Protein AF-A0A1B6J2F6-F1 (afdb_monomer)

pLDDT: mean 83.42, std 14.87, range [37.97, 95.5]

Foldseek 3Di:
DDPLLVLLLVLLVVCVPPPVPAADVPDPAHDDDPVSVVSLVVSVVVCVVPVDCVNCVPVSSVVSNVSPVVNVVVVVVVCVVVDPDDPDDDDCPPPPDDD

Structure (mmCIF, N/CA/C/O backbone):
data_AF-A0A1B6J2F6-F1
#
_entry.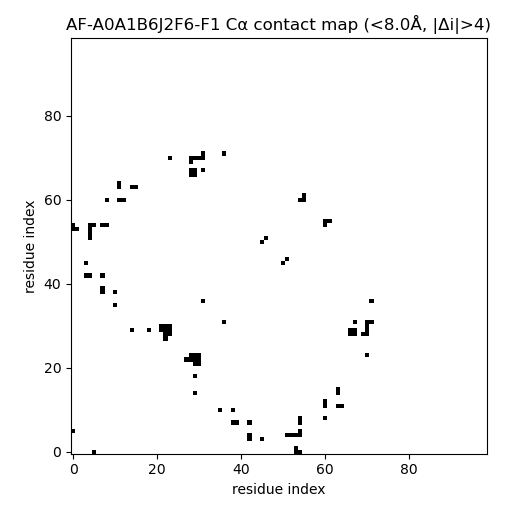id   AF-A0A1B6J2F6-F1
#
loop_
_atom_site.group_PDB
_atom_site.id
_atom_site.type_symbol
_atom_site.label_atom_id
_atom_site.label_alt_id
_atom_site.label_comp_id
_atom_site.label_asym_id
_atom_site.label_entity_id
_atom_site.label_seq_id
_atom_site.pdbx_PDB_ins_code
_atom_site.Cartn_x
_atom_site.Cartn_y
_atom_site.Cartn_z
_atom_site.occupancy
_atom_site.B_iso_or_equiv
_atom_site.auth_seq_id
_atom_site.auth_comp_id
_atom_site.auth_asym_id
_atom_site.auth_atom_id
_atom_site.pdbx_PDB_model_num
ATOM 1 N N . MET A 1 1 ? 10.080 -4.841 -17.131 1.00 82.19 1 MET A N 1
ATOM 2 C CA . MET A 1 1 ? 9.585 -4.856 -15.736 1.00 82.19 1 MET A CA 1
ATOM 3 C C . MET A 1 1 ? 8.829 -6.169 -15.574 1.00 82.19 1 MET A C 1
ATOM 5 O O . MET A 1 1 ? 8.206 -6.546 -16.554 1.00 82.19 1 MET A O 1
ATOM 9 N N . CYS A 1 2 ? 8.964 -6.917 -14.470 1.00 92.38 2 CYS A N 1
ATOM 10 C CA . CYS A 1 2 ? 8.158 -8.140 -14.299 1.00 92.38 2 CYS A CA 1
ATOM 11 C C . CYS A 1 2 ? 6.701 -7.776 -13.990 1.00 92.38 2 CYS A C 1
ATOM 13 O O . CYS A 1 2 ? 6.465 -6.659 -13.530 1.00 92.38 2 CYS A O 1
ATOM 15 N N . ASP A 1 3 ? 5.772 -8.708 -14.193 1.00 93.38 3 ASP A N 1
ATOM 16 C CA . ASP A 1 3 ? 4.328 -8.456 -14.061 1.00 93.38 3 ASP A CA 1
ATOM 17 C C . ASP A 1 3 ? 3.975 -7.880 -12.683 1.00 93.38 3 ASP A C 1
ATOM 19 O O . ASP A 1 3 ? 3.410 -6.801 -12.589 1.00 93.38 3 ASP A O 1
ATOM 23 N N . ILE A 1 4 ? 4.487 -8.481 -11.605 1.00 92.88 4 ILE A N 1
ATOM 24 C CA . ILE A 1 4 ? 4.247 -8.005 -10.231 1.00 92.88 4 ILE A CA 1
ATOM 25 C C . ILE A 1 4 ? 4.788 -6.584 -9.991 1.00 92.88 4 ILE A C 1
ATOM 27 O O . ILE A 1 4 ? 4.154 -5.780 -9.314 1.00 92.88 4 ILE A O 1
ATOM 31 N N . CYS A 1 5 ? 5.962 -6.242 -10.539 1.00 94.56 5 CYS A N 1
ATOM 32 C CA . CYS A 1 5 ? 6.473 -4.868 -10.474 1.00 94.56 5 CYS A CA 1
ATOM 33 C C . CYS A 1 5 ? 5.637 -3.909 -11.331 1.00 94.56 5 CYS A C 1
ATOM 35 O O . CYS A 1 5 ? 5.559 -2.734 -10.987 1.00 94.56 5 CYS A O 1
ATOM 37 N N . ALA A 1 6 ? 5.115 -4.368 -12.471 1.00 94.81 6 ALA A N 1
ATOM 38 C CA . ALA A 1 6 ? 4.330 -3.552 -13.390 1.00 94.81 6 ALA A CA 1
ATOM 39 C C . ALA A 1 6 ? 2.978 -3.208 -12.765 1.00 94.81 6 ALA A C 1
ATOM 41 O O . ALA A 1 6 ? 2.669 -2.024 -12.637 1.00 94.81 6 ALA A O 1
ATOM 42 N N . ASP A 1 7 ? 2.275 -4.215 -12.250 1.00 94.50 7 ASP A N 1
ATOM 43 C CA . ASP A 1 7 ? 1.008 -4.067 -11.532 1.00 94.50 7 ASP A CA 1
ATOM 44 C C . ASP A 1 7 ? 1.179 -3.158 -10.305 1.00 94.50 7 ASP A C 1
ATOM 46 O O . ASP A 1 7 ? 0.409 -2.219 -10.081 1.00 94.50 7 ASP A O 1
ATOM 50 N N . PHE A 1 8 ? 2.253 -3.367 -9.535 1.00 95.38 8 PHE A N 1
ATOM 51 C CA . PHE A 1 8 ? 2.550 -2.511 -8.392 1.00 95.38 8 PHE A CA 1
ATOM 52 C C . PHE A 1 8 ? 2.915 -1.081 -8.811 1.00 95.38 8 PHE A C 1
ATOM 54 O O . PHE A 1 8 ? 2.489 -0.122 -8.173 1.00 95.38 8 PHE A O 1
ATOM 61 N N . SER A 1 9 ? 3.675 -0.900 -9.894 1.00 94.31 9 SER A N 1
ATOM 62 C CA . SER A 1 9 ? 4.002 0.436 -10.404 1.00 94.31 9 SER A CA 1
ATOM 63 C C . SER A 1 9 ? 2.760 1.182 -10.893 1.00 94.31 9 SER A C 1
ATOM 65 O O . SER A 1 9 ? 2.699 2.401 -10.734 1.00 94.31 9 SER A O 1
ATOM 67 N N . GLU A 1 10 ? 1.782 0.490 -11.477 1.00 93.50 10 GLU A N 1
ATOM 68 C CA . G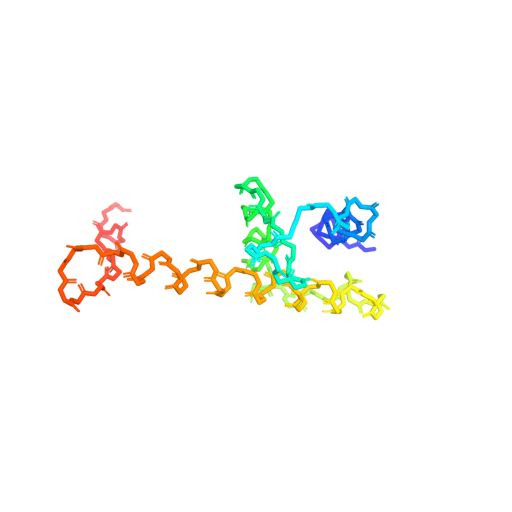LU A 1 10 ? 0.493 1.080 -11.846 1.00 93.50 10 GLU A CA 1
ATOM 69 C C . GLU A 1 10 ? -0.253 1.566 -10.600 1.00 93.50 10 GLU A C 1
ATOM 71 O O . GLU A 1 10 ? -0.684 2.719 -10.546 1.00 93.50 10 GLU A O 1
ATOM 76 N N . LEU A 1 11 ? -0.303 0.738 -9.551 1.00 93.31 11 LEU A N 1
ATOM 77 C CA . LEU A 1 11 ? -0.866 1.127 -8.260 1.00 93.31 11 LEU A CA 1
ATOM 78 C C . LEU A 1 11 ? -0.189 2.391 -7.698 1.00 93.31 11 LEU A C 1
ATOM 80 O O . LEU A 1 11 ? -0.885 3.325 -7.306 1.00 93.31 11 LEU A O 1
ATOM 84 N N . LEU A 1 12 ? 1.148 2.453 -7.695 1.00 92.44 12 LEU A N 1
ATOM 85 C CA . LEU A 1 12 ? 1.889 3.637 -7.239 1.00 92.44 12 LEU A CA 1
ATOM 86 C C . LEU A 1 12 ? 1.523 4.890 -8.049 1.00 92.44 12 LEU A C 1
ATOM 88 O O . LEU A 1 12 ? 1.375 5.977 -7.489 1.00 92.44 12 LEU A O 1
ATOM 92 N N . ASN A 1 13 ? 1.372 4.758 -9.366 1.00 89.38 13 ASN A N 1
ATOM 93 C CA . ASN A 1 13 ? 1.013 5.874 -10.237 1.00 89.38 13 ASN A CA 1
ATOM 94 C C . ASN A 1 13 ? -0.413 6.379 -9.999 1.00 89.38 13 ASN A C 1
ATOM 96 O O . ASN A 1 13 ? -0.620 7.591 -10.012 1.00 89.38 13 ASN A O 1
ATOM 100 N N . ASN A 1 14 ? -1.350 5.500 -9.648 1.00 88.06 14 ASN A N 1
ATOM 101 C CA . ASN A 1 14 ? -2.723 5.896 -9.332 1.00 88.06 14 ASN A CA 1
ATOM 102 C C . ASN A 1 14 ? -2.814 6.833 -8.111 1.00 88.06 14 ASN A C 1
ATOM 104 O O . ASN A 1 14 ? -3.651 7.736 -8.098 1.00 88.06 14 ASN A O 1
ATOM 108 N N . PHE A 1 15 ? -1.907 6.708 -7.134 1.00 81.12 15 PHE A N 1
ATOM 109 C CA . PHE A 1 15 ? -1.810 7.651 -6.007 1.00 81.12 15 PHE A CA 1
ATOM 110 C C . PHE A 1 15 ? -1.216 9.014 -6.395 1.00 81.12 15 PHE A C 1
ATOM 112 O O . PHE A 1 15 ? -1.431 10.008 -5.706 1.00 81.12 15 PHE A O 1
ATOM 119 N N . SER A 1 16 ? -0.472 9.081 -7.500 1.00 68.12 16 SER A N 1
ATOM 120 C CA . SER A 1 16 ? 0.173 10.309 -7.980 1.00 68.12 16 SER A CA 1
ATOM 121 C C . SER A 1 16 ? -0.802 11.253 -8.682 1.00 68.12 16 SER A C 1
ATOM 123 O O . SER A 1 16 ? -0.635 12.469 -8.593 1.00 68.12 16 SER A O 1
ATOM 125 N N . ASP A 1 17 ? -1.798 10.695 -9.377 1.00 59.53 17 ASP A N 1
ATOM 126 C CA . ASP A 1 17 ? -2.660 11.454 -10.291 1.00 59.53 17 ASP A CA 1
ATOM 127 C C . ASP A 1 17 ? -4.031 11.810 -9.685 1.00 59.53 17 ASP A C 1
ATOM 129 O O . ASP A 1 17 ? -4.643 12.795 -10.099 1.00 59.53 17 ASP A O 1
ATOM 133 N N . HIS A 1 18 ? -4.503 11.077 -8.666 1.00 53.81 18 HIS A N 1
ATOM 134 C CA . HIS A 1 18 ? -5.865 11.230 -8.128 1.00 53.81 18 HIS A CA 1
ATOM 135 C C . HIS A 1 18 ? -5.986 11.849 -6.716 1.00 53.81 18 HIS A C 1
ATOM 137 O O . HIS A 1 18 ? -7.079 12.287 -6.350 1.00 53.81 18 HIS A O 1
ATOM 143 N N . ASP A 1 19 ? -4.910 11.966 -5.926 1.00 56.06 19 ASP A N 1
ATOM 144 C CA . ASP A 1 19 ? -5.031 12.049 -4.455 1.00 56.06 19 ASP A CA 1
ATOM 145 C C . ASP A 1 19 ? -4.633 13.370 -3.777 1.00 56.06 19 ASP A C 1
ATOM 147 O O . ASP A 1 19 ? -4.203 13.414 -2.624 1.00 56.06 19 ASP A O 1
ATOM 151 N N . LYS A 1 20 ? -4.932 14.509 -4.411 1.00 55.25 20 LYS A N 1
ATOM 152 C CA . LYS A 1 20 ? -5.087 15.748 -3.619 1.00 55.25 20 LYS A CA 1
ATOM 153 C C . LYS A 1 20 ? -6.343 15.728 -2.730 1.00 55.25 20 LYS A C 1
ATOM 155 O O . LYS A 1 20 ? -6.445 16.570 -1.841 1.00 55.25 20 LYS A O 1
ATOM 160 N N . ILE A 1 21 ? -7.282 14.803 -2.971 1.00 59.81 21 ILE A N 1
ATOM 161 C CA . ILE A 1 21 ? -8.642 14.832 -2.407 1.00 59.81 21 ILE A CA 1
ATOM 162 C C . ILE A 1 21 ? -8.857 13.786 -1.294 1.00 59.81 21 ILE A C 1
ATOM 164 O O . ILE A 1 21 ? -9.541 14.108 -0.325 1.00 59.81 21 ILE A O 1
ATOM 168 N N . ASN A 1 22 ? -8.254 12.587 -1.350 1.00 69.56 22 ASN 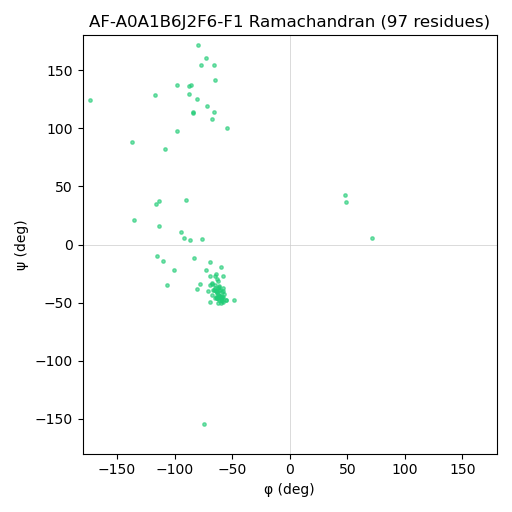A N 1
ATOM 169 C CA . ASN A 1 22 ? -8.445 11.554 -0.315 1.00 69.56 22 ASN A CA 1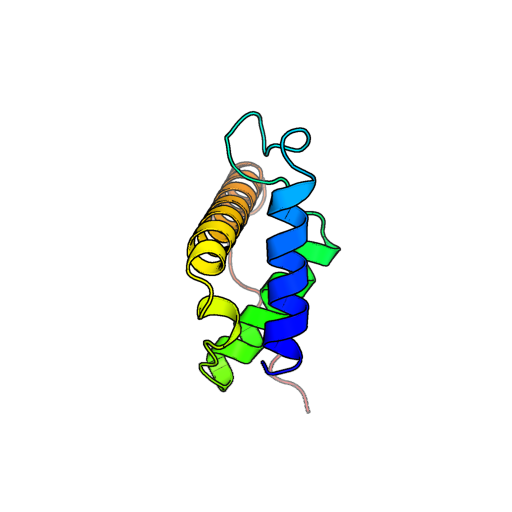
ATOM 170 C C . ASN A 1 22 ? -7.197 11.375 0.551 1.00 69.56 22 ASN A C 1
ATOM 172 O O . ASN A 1 22 ? -6.378 10.479 0.360 1.00 69.56 22 ASN A O 1
ATOM 176 N N . ARG A 1 23 ? -7.071 12.258 1.536 1.00 80.12 23 ARG A N 1
ATOM 177 C CA . ARG A 1 23 ? -5.980 12.258 2.507 1.00 80.12 23 ARG A CA 1
ATOM 178 C C . ARG A 1 23 ? -6.400 11.585 3.808 1.00 80.12 23 ARG A C 1
ATOM 180 O O . ARG A 1 23 ? -7.495 11.839 4.310 1.00 80.12 23 ARG A O 1
ATOM 187 N N . LEU A 1 24 ? -5.525 10.762 4.378 1.00 80.38 24 LEU A N 1
ATOM 188 C CA . LEU A 1 24 ? -5.760 10.098 5.658 1.00 80.38 24 LEU A CA 1
ATOM 189 C C . LEU A 1 24 ? -5.783 11.141 6.787 1.00 80.38 24 LEU A C 1
ATOM 191 O O . LEU A 1 24 ? -4.742 11.683 7.159 1.00 80.38 24 LEU A O 1
ATOM 195 N N . ASP A 1 25 ? -6.967 11.414 7.337 1.00 75.00 25 ASP A N 1
ATOM 196 C CA . ASP A 1 25 ? -7.213 12.333 8.462 1.00 75.00 25 ASP A CA 1
ATOM 197 C C . ASP A 1 25 ? -6.535 13.710 8.324 1.00 75.00 25 ASP A C 1
ATOM 199 O O . ASP A 1 25 ? -5.936 14.225 9.267 1.00 75.00 25 ASP A O 1
ATOM 203 N N . GLY A 1 26 ? -6.592 14.298 7.124 1.00 72.81 26 GLY A N 1
ATOM 204 C CA . GLY A 1 26 ? -6.030 15.627 6.850 1.00 72.81 26 GLY A CA 1
ATOM 205 C C . GLY A 1 26 ? -4.497 15.695 6.824 1.00 72.81 26 GLY A C 1
ATOM 206 O O . GLY A 1 26 ? -3.949 16.787 6.704 1.00 72.81 26 GLY A O 1
ATOM 207 N N . SER A 1 27 ? -3.804 14.555 6.925 1.00 81.50 27 SER A N 1
ATOM 208 C CA . SER A 1 27 ? -2.352 14.465 6.721 1.00 81.50 27 SER A CA 1
ATOM 209 C C . SER A 1 27 ? -1.986 14.436 5.236 1.00 81.50 27 SER A C 1
ATOM 211 O O . SER A 1 27 ? -2.847 14.264 4.381 1.00 81.50 27 SER A O 1
ATOM 213 N N . ASP A 1 28 ? -0.700 14.532 4.902 1.00 82.38 28 ASP A N 1
ATOM 214 C CA . ASP A 1 28 ? -0.259 14.383 3.511 1.00 82.38 28 ASP A CA 1
ATOM 215 C C . ASP A 1 28 ? -0.239 12.929 2.999 1.00 82.38 28 ASP A C 1
ATOM 217 O O . ASP A 1 28 ? 0.171 12.675 1.868 1.00 82.38 28 ASP A O 1
ATOM 221 N N . LEU A 1 29 ? -0.710 11.979 3.808 1.00 87.50 29 LEU A N 1
ATOM 222 C CA . LEU A 1 29 ? -0.689 10.554 3.504 1.00 87.50 29 LEU A CA 1
ATOM 223 C C . LEU A 1 29 ? -1.916 10.124 2.680 1.00 87.50 29 LEU A C 1
ATOM 225 O O . LEU A 1 29 ? -3.034 10.539 3.007 1.00 87.50 29 LEU A O 1
ATOM 229 N N . PRO A 1 30 ? -1.747 9.279 1.645 1.00 89.31 30 PRO A N 1
ATOM 230 C CA . PRO A 1 30 ? -2.864 8.774 0.852 1.00 89.31 30 PRO A CA 1
ATOM 231 C C . PRO A 1 30 ? -3.808 7.886 1.676 1.00 89.31 30 PRO A C 1
ATOM 233 O O . PRO A 1 30 ? -3.382 7.082 2.511 1.00 89.31 30 PRO A O 1
ATOM 236 N N . LEU A 1 31 ? -5.113 8.005 1.427 1.00 89.12 31 LEU A N 1
ATOM 237 C CA . LEU A 1 31 ? -6.110 7.100 1.994 1.00 89.12 31 LEU A CA 1
ATOM 238 C C . LEU A 1 31 ? -6.230 5.838 1.129 1.00 89.12 31 LEU A C 1
ATOM 240 O O . LEU A 1 31 ? -6.723 5.886 0.007 1.00 89.12 31 LEU A O 1
ATOM 244 N N . LEU A 1 32 ? -5.840 4.693 1.688 1.00 89.62 32 LEU A N 1
ATOM 245 C CA . LEU A 1 32 ? -5.832 3.412 0.981 1.00 89.62 32 LEU A CA 1
ATOM 246 C C . LEU A 1 32 ? -7.178 2.684 1.084 1.00 89.62 32 LEU A C 1
ATOM 248 O O . LEU A 1 32 ? -7.698 2.448 2.179 1.00 89.62 32 LEU A O 1
ATOM 252 N N . LYS A 1 33 ? -7.714 2.241 -0.053 1.00 90.50 33 LYS A N 1
ATOM 253 C CA . LYS A 1 33 ? -8.854 1.316 -0.126 1.00 90.50 33 LYS A CA 1
ATOM 254 C C . LYS A 1 33 ? -8.398 -0.111 0.172 1.00 90.50 33 LYS A C 1
ATOM 256 O O . LYS A 1 33 ? -7.273 -0.499 -0.127 1.00 90.50 33 LYS A O 1
ATOM 261 N N . LYS A 1 34 ? -9.319 -0.954 0.653 1.00 90.88 34 LYS A N 1
ATOM 262 C CA . LYS A 1 34 ? -9.052 -2.374 0.957 1.00 90.88 34 LYS A CA 1
ATOM 263 C C . LYS A 1 34 ? -8.330 -3.118 -0.181 1.00 90.88 34 LYS A C 1
ATOM 265 O O . LYS A 1 34 ? -7.316 -3.757 0.064 1.00 90.88 34 LYS A O 1
ATOM 270 N N . LYS A 1 35 ? -8.812 -2.978 -1.421 1.00 92.38 35 LYS A N 1
ATOM 271 C CA . LYS A 1 35 ? -8.209 -3.617 -2.606 1.00 92.38 35 LYS A CA 1
ATOM 272 C C . LYS A 1 35 ? -6.766 -3.156 -2.855 1.00 92.38 35 LYS A C 1
ATOM 274 O O . LYS A 1 35 ? -5.931 -3.936 -3.295 1.00 92.38 35 LYS A O 1
ATOM 279 N N . GLU A 1 36 ? -6.470 -1.888 -2.587 1.00 93.06 36 GLU A N 1
ATOM 280 C CA . GLU A 1 36 ? -5.126 -1.328 -2.755 1.00 93.06 36 GLU A CA 1
ATOM 281 C C . GLU A 1 36 ? -4.185 -1.879 -1.682 1.00 93.06 36 GLU A C 1
ATOM 283 O O . GLU A 1 36 ? -3.068 -2.269 -1.999 1.00 93.06 36 GLU A O 1
ATOM 288 N N . ILE A 1 37 ? -4.663 -2.009 -0.439 1.00 94.06 37 ILE A N 1
ATOM 289 C CA . ILE A 1 37 ? -3.922 -2.651 0.655 1.00 94.06 37 ILE A CA 1
ATOM 290 C C . ILE A 1 37 ? -3.573 -4.104 0.293 1.00 94.06 37 ILE A C 1
ATOM 292 O O . ILE A 1 37 ? -2.412 -4.496 0.392 1.00 94.06 37 ILE A O 1
ATOM 296 N N . GLU A 1 38 ? -4.541 -4.892 -0.180 1.00 94.62 38 GLU A N 1
ATOM 297 C CA . GLU A 1 38 ? -4.319 -6.278 -0.632 1.00 94.62 38 GLU A CA 1
ATOM 298 C C . GLU A 1 38 ? -3.269 -6.359 -1.754 1.00 94.62 38 GLU A C 1
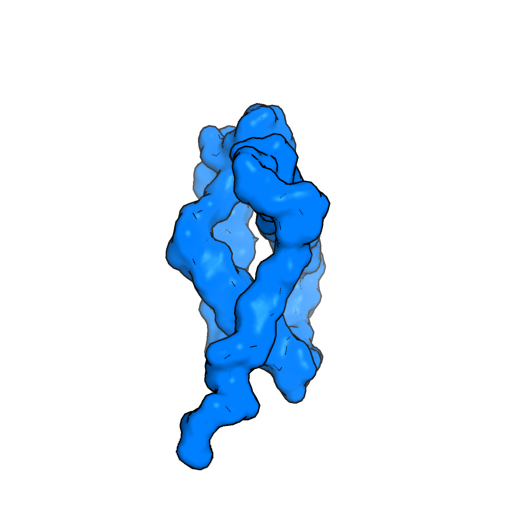ATOM 300 O O . GLU A 1 38 ? -2.400 -7.238 -1.755 1.00 94.62 38 GLU A O 1
ATOM 305 N N . HIS A 1 39 ? -3.299 -5.403 -2.682 1.00 94.75 39 HIS A N 1
ATOM 306 C CA . HIS A 1 39 ? -2.326 -5.319 -3.765 1.00 94.75 39 HIS A CA 1
ATOM 307 C C . HIS A 1 39 ? -0.915 -4.983 -3.242 1.00 94.75 39 HIS A C 1
ATOM 309 O O . HIS A 1 39 ? 0.054 -5.647 -3.620 1.00 94.75 39 HIS A O 1
ATOM 315 N N . VAL A 1 40 ? -0.787 -4.036 -2.303 1.00 95.19 40 VAL A N 1
ATOM 316 C CA . VAL A 1 40 ? 0.491 -3.739 -1.625 1.00 95.19 40 VAL A CA 1
ATOM 317 C C . VAL A 1 40 ? 1.041 -4.988 -0.930 1.00 95.19 40 VAL A C 1
ATOM 319 O O . VAL A 1 40 ? 2.221 -5.304 -1.086 1.00 95.19 40 VAL A O 1
ATOM 322 N N . PHE A 1 41 ? 0.205 -5.742 -0.212 1.00 94.81 41 PHE A N 1
ATOM 323 C CA . PHE A 1 41 ? 0.638 -6.976 0.454 1.00 94.81 41 PHE A CA 1
ATOM 324 C C . PHE A 1 41 ? 1.071 -8.066 -0.529 1.00 94.81 41 PHE A C 1
ATOM 326 O O . PHE A 1 41 ? 2.061 -8.752 -0.273 1.00 94.81 41 PHE A O 1
ATOM 333 N N . THR A 1 42 ? 0.398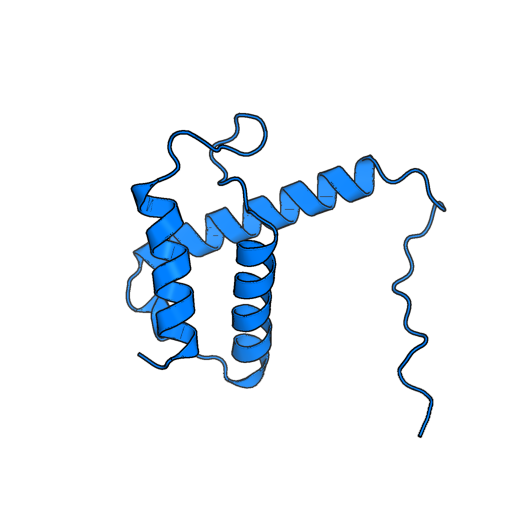 -8.187 -1.674 1.00 94.50 42 THR A N 1
ATOM 334 C CA . THR A 1 42 ? 0.795 -9.118 -2.744 1.00 94.50 42 THR A CA 1
ATOM 335 C C . THR A 1 42 ? 2.200 -8.798 -3.264 1.00 94.50 42 THR A C 1
ATOM 337 O O . THR A 1 42 ? 3.041 -9.696 -3.409 1.00 94.50 42 THR A O 1
ATOM 340 N N . PHE A 1 43 ? 2.490 -7.509 -3.478 1.00 95.50 43 PHE A N 1
ATOM 341 C CA . PHE A 1 4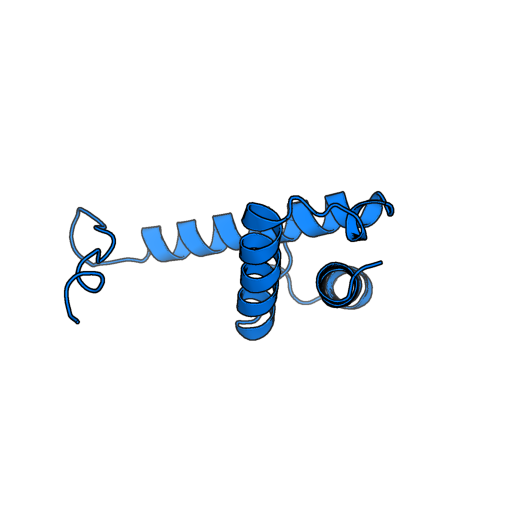3 ? 3.827 -7.052 -3.849 1.00 95.50 43 PHE A CA 1
ATOM 342 C C . PHE A 1 43 ? 4.857 -7.355 -2.752 1.00 95.50 43 PHE A C 1
ATOM 344 O O . PHE A 1 43 ? 5.881 -7.967 -3.050 1.00 95.50 43 PHE A O 1
ATOM 351 N N . ILE A 1 44 ? 4.585 -6.990 -1.491 1.00 94.75 44 ILE A N 1
ATOM 352 C CA . ILE A 1 44 ? 5.506 -7.213 -0.360 1.00 94.75 44 ILE A CA 1
ATOM 353 C C . ILE A 1 44 ? 5.829 -8.702 -0.198 1.00 94.75 44 ILE A C 1
ATOM 355 O O . ILE A 1 44 ? 6.998 -9.065 -0.073 1.00 94.75 44 ILE A O 1
ATOM 359 N N . HIS A 1 45 ? 4.819 -9.573 -0.245 1.00 91.94 45 HIS A N 1
ATOM 360 C CA . HIS A 1 45 ? 5.014 -11.014 -0.106 1.00 91.94 45 HIS A CA 1
ATOM 361 C C . HIS A 1 45 ? 5.915 -11.569 -1.218 1.00 91.94 45 HIS A C 1
ATOM 363 O O . HIS A 1 45 ? 6.869 -12.302 -0.954 1.00 91.94 45 HIS A O 1
ATOM 369 N N . THR A 1 46 ? 5.675 -11.149 -2.462 1.00 91.69 46 THR A N 1
ATOM 370 C CA . THR A 1 46 ? 6.523 -11.530 -3.599 1.00 91.69 46 THR A CA 1
ATOM 371 C C . THR A 1 46 ? 7.935 -10.952 -3.475 1.00 91.69 46 THR A C 1
ATOM 373 O O . THR A 1 46 ? 8.919 -11.616 -3.814 1.00 91.69 46 THR A O 1
ATOM 376 N N . TRP A 1 47 ? 8.056 -9.715 -2.990 1.00 92.94 47 TRP A N 1
ATOM 377 C CA . TRP A 1 47 ? 9.335 -9.040 -2.802 1.00 92.94 47 TRP A CA 1
ATOM 378 C C . TRP A 1 47 ? 10.209 -9.758 -1.771 1.00 92.94 47 TRP A C 1
ATOM 380 O O . TRP A 1 47 ? 11.392 -9.953 -2.036 1.00 92.94 47 TRP A O 1
ATOM 390 N N . ILE A 1 48 ? 9.637 -10.240 -0.663 1.00 91.94 48 ILE A N 1
ATOM 391 C CA . ILE A 1 48 ? 10.369 -11.034 0.339 1.00 91.94 48 ILE A CA 1
ATOM 392 C C . ILE A 1 48 ? 10.985 -12.294 -0.293 1.00 91.94 48 ILE A C 1
ATOM 394 O O . ILE A 1 48 ? 12.108 -12.663 0.041 1.00 91.94 48 ILE A O 1
ATOM 398 N N . GLN A 1 49 ? 10.288 -12.925 -1.242 1.00 91.81 49 GLN A N 1
ATOM 399 C CA . GLN A 1 49 ? 10.753 -14.153 -1.897 1.00 91.81 49 GLN A CA 1
ATOM 400 C C . GLN A 1 49 ? 11.778 -13.910 -3.013 1.00 91.81 49 GLN A C 1
ATOM 402 O O . GLN A 1 49 ? 12.689 -14.713 -3.201 1.00 91.81 49 GLN A O 1
ATOM 407 N N . ARG A 1 50 ? 11.606 -12.845 -3.809 1.00 92.94 50 ARG A N 1
ATOM 408 C CA . ARG A 1 50 ? 12.356 -12.639 -5.068 1.00 92.94 50 ARG A CA 1
ATOM 409 C C . ARG A 1 50 ? 13.279 -11.422 -5.063 1.00 92.94 50 ARG A C 1
ATOM 411 O O . ARG A 1 50 ? 14.023 -11.238 -6.022 1.00 92.94 50 ARG A O 1
ATOM 418 N N . GLN A 1 51 ? 13.186 -10.565 -4.046 1.00 91.06 51 GLN A N 1
ATOM 419 C CA . GLN A 1 51 ? 13.951 -9.320 -3.885 1.00 91.06 51 GLN A CA 1
ATOM 420 C C . GLN A 1 51 ? 13.944 -8.429 -5.140 1.00 91.06 51 GLN A C 1
ATOM 422 O O . GLN A 1 51 ? 14.934 -7.794 -5.508 1.00 91.06 51 GLN A O 1
ATOM 427 N N . CYS A 1 52 ? 12.809 -8.394 -5.842 1.00 92.19 52 CYS A N 1
ATOM 428 C CA . CYS A 1 52 ? 12.714 -7.727 -7.131 1.00 92.19 52 CYS A CA 1
ATOM 429 C C . CYS A 1 52 ? 12.541 -6.210 -6.973 1.00 92.19 52 CYS A C 1
ATOM 431 O O . CYS A 1 52 ? 11.597 -5.755 -6.339 1.00 92.19 52 CYS A O 1
ATOM 433 N N . PHE A 1 53 ? 13.415 -5.418 -7.597 1.00 89.62 53 PHE A N 1
ATOM 434 C CA . PHE A 1 53 ? 13.416 -3.952 -7.483 1.00 89.62 53 PHE A CA 1
ATOM 435 C C . PHE A 1 53 ? 13.057 -3.230 -8.793 1.00 89.62 53 PHE A C 1
ATOM 437 O O . PHE A 1 53 ? 13.317 -2.040 -8.948 1.00 89.62 53 PHE A O 1
ATOM 444 N N . CYS A 1 54 ? 12.485 -3.927 -9.781 1.00 93.25 54 CYS A N 1
ATOM 445 C CA . CYS A 1 54 ? 12.266 -3.345 -11.108 1.00 93.25 54 CYS A CA 1
ATOM 446 C C . CYS A 1 54 ? 11.346 -2.121 -11.135 1.00 93.25 54 CYS A C 1
ATOM 448 O O . CYS A 1 54 ? 11.611 -1.213 -11.922 1.00 93.25 54 CYS A O 1
ATOM 450 N N . CYS A 1 55 ? 10.300 -2.092 -10.305 1.00 92.25 55 CYS A N 1
ATOM 451 C CA . CYS A 1 55 ? 9.409 -0.936 -10.164 1.00 92.25 55 CYS A CA 1
ATOM 452 C C . CYS A 1 55 ? 10.159 0.291 -9.630 1.00 92.25 55 CYS A C 1
ATOM 454 O O . CYS A 1 55 ? 9.853 1.414 -10.006 1.00 92.25 55 CYS A O 1
ATOM 456 N N . PHE A 1 56 ? 11.205 0.087 -8.838 1.00 92.88 56 PHE A N 1
ATOM 457 C CA . PHE A 1 56 ? 11.977 1.147 -8.205 1.00 92.88 56 PHE A CA 1
ATOM 458 C C . PHE A 1 56 ? 13.115 1.717 -9.064 1.00 92.88 56 PHE A C 1
ATOM 460 O O . PHE A 1 56 ? 13.863 2.582 -8.615 1.00 92.88 56 PHE A O 1
ATOM 467 N N . ARG A 1 57 ? 13.251 1.267 -10.320 1.00 92.00 57 ARG A N 1
ATOM 468 C CA . ARG A 1 57 ? 14.136 1.934 -11.291 1.00 92.00 57 ARG A CA 1
ATOM 469 C C . ARG A 1 57 ? 13.676 3.358 -11.607 1.00 92.00 57 ARG A C 1
ATOM 471 O O . ARG A 1 57 ? 14.508 4.168 -11.996 1.00 92.00 57 ARG A O 1
ATOM 478 N N . ASP A 1 58 ? 12.383 3.647 -11.445 1.00 90.62 58 ASP A N 1
ATOM 479 C CA . ASP A 1 58 ? 11.878 5.015 -11.349 1.00 90.62 58 ASP A CA 1
ATOM 480 C C . ASP A 1 58 ? 12.016 5.490 -9.890 1.00 90.62 58 ASP A C 1
ATOM 482 O O . ASP A 1 58 ? 11.320 4.963 -9.015 1.00 90.62 58 ASP A O 1
ATOM 486 N N . PRO A 1 59 ? 12.876 6.483 -9.594 1.00 87.62 59 PRO A N 1
ATOM 487 C CA . PRO A 1 59 ? 13.060 6.985 -8.236 1.00 87.62 59 PRO A CA 1
ATOM 488 C C . PRO A 1 59 ? 11.771 7.511 -7.594 1.00 87.62 59 PRO A C 1
ATOM 490 O O . PRO A 1 59 ? 11.628 7.441 -6.375 1.00 87.62 59 PRO A O 1
ATOM 493 N N . LYS A 1 60 ? 10.798 7.981 -8.388 1.00 90.38 60 LYS A N 1
ATOM 494 C CA . LYS A 1 60 ? 9.508 8.465 -7.868 1.00 90.38 60 LYS A CA 1
ATOM 495 C C . LYS A 1 60 ? 8.695 7.353 -7.212 1.00 90.38 60 LYS A C 1
ATOM 497 O O . LYS A 1 60 ? 7.904 7.612 -6.308 1.00 90.38 60 LYS A O 1
ATOM 502 N N . ASN A 1 61 ? 8.897 6.108 -7.639 1.00 92.44 61 ASN A N 1
ATOM 503 C CA . ASN A 1 61 ? 8.206 4.966 -7.056 1.00 92.44 61 ASN A CA 1
ATOM 504 C C . ASN A 1 61 ? 8.670 4.679 -5.622 1.00 92.44 61 ASN A C 1
ATOM 506 O O . ASN A 1 61 ? 7.866 4.203 -4.824 1.00 92.44 61 ASN A O 1
ATOM 510 N N . TYR A 1 62 ? 9.910 5.028 -5.254 1.00 91.50 62 TYR A N 1
ATOM 511 C CA . TYR A 1 62 ? 10.357 4.939 -3.858 1.00 91.50 62 TYR A CA 1
ATOM 512 C C . TYR A 1 62 ? 9.589 5.896 -2.950 1.00 91.50 62 TYR A C 1
ATOM 514 O O . TYR A 1 62 ? 9.129 5.492 -1.885 1.00 91.50 62 TYR A O 1
ATOM 522 N N . GLU A 1 63 ? 9.426 7.148 -3.373 1.00 90.38 63 GLU A N 1
ATOM 5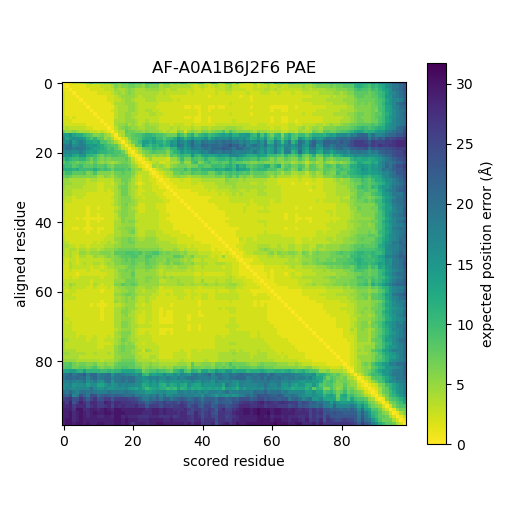23 C CA . GLU A 1 63 ? 8.703 8.162 -2.602 1.00 90.38 63 GLU A CA 1
ATOM 524 C C . GLU A 1 63 ? 7.229 7.776 -2.423 1.00 90.38 63 GLU A C 1
ATOM 526 O O . GLU A 1 63 ? 6.711 7.765 -1.306 1.00 90.38 63 GLU A O 1
ATOM 531 N N . LYS A 1 64 ? 6.572 7.344 -3.504 1.00 91.81 64 LYS A N 1
ATOM 532 C CA . LYS A 1 64 ? 5.181 6.867 -3.462 1.00 91.81 64 LYS A CA 1
ATOM 533 C C . LYS A 1 64 ? 5.023 5.659 -2.540 1.00 91.81 64 LYS A C 1
ATOM 535 O O . LYS A 1 64 ? 4.117 5.623 -1.709 1.00 91.81 64 LYS A O 1
ATOM 540 N N . PHE A 1 65 ? 5.930 4.688 -2.638 1.00 93.12 65 PHE A N 1
ATOM 541 C CA . PHE A 1 65 ? 5.923 3.524 -1.756 1.00 93.12 65 PHE A CA 1
ATOM 542 C C . PHE A 1 65 ? 6.134 3.905 -0.286 1.00 93.12 65 PHE A C 1
ATOM 544 O O . PHE A 1 65 ? 5.489 3.337 0.599 1.00 93.12 65 PHE A O 1
ATOM 551 N N . HIS A 1 66 ? 6.988 4.895 -0.016 1.00 92.25 66 HIS A N 1
ATOM 552 C CA . HIS A 1 66 ? 7.206 5.414 1.330 1.00 92.25 66 HIS A CA 1
ATOM 553 C C . HIS A 1 66 ? 5.922 6.005 1.929 1.00 92.25 66 HIS A C 1
ATOM 555 O O . HIS A 1 66 ? 5.547 5.638 3.043 1.00 92.25 66 HIS A O 1
ATOM 561 N N . LEU A 1 67 ? 5.202 6.839 1.172 1.00 92.25 67 LEU A N 1
ATOM 562 C CA . LEU A 1 67 ? 3.934 7.436 1.612 1.00 92.25 67 LEU A CA 1
ATOM 563 C C . LEU A 1 67 ? 2.859 6.376 1.891 1.00 92.25 67 LEU A C 1
ATOM 565 O O . LEU A 1 67 ? 2.175 6.429 2.916 1.00 92.25 67 LEU A O 1
ATOM 569 N N . ILE A 1 68 ? 2.736 5.369 1.025 1.00 93.38 68 ILE A N 1
ATOM 570 C CA . ILE A 1 68 ? 1.814 4.240 1.233 1.00 93.38 68 ILE A CA 1
ATOM 571 C C . ILE A 1 68 ? 2.188 3.469 2.502 1.00 93.38 68 ILE A C 1
ATOM 573 O O . ILE A 1 68 ? 1.322 3.167 3.322 1.00 93.38 68 ILE A O 1
ATOM 577 N N . THR A 1 69 ? 3.478 3.201 2.709 1.00 94.12 69 THR A N 1
ATOM 578 C CA . THR A 1 69 ? 3.973 2.503 3.905 1.00 94.12 69 THR A CA 1
ATOM 579 C C . THR A 1 69 ? 3.619 3.275 5.177 1.00 94.12 69 THR A C 1
ATOM 581 O O . THR A 1 69 ? 3.075 2.701 6.120 1.00 94.12 69 THR A O 1
ATOM 584 N N . GLN A 1 70 ? 3.852 4.590 5.192 1.00 93.50 70 GLN A N 1
ATOM 585 C CA . GLN A 1 70 ? 3.471 5.461 6.308 1.00 93.50 70 GLN A CA 1
ATOM 586 C C . GLN A 1 70 ? 1.955 5.457 6.555 1.00 93.50 70 GLN A C 1
ATOM 588 O O . GLN A 1 70 ? 1.521 5.417 7.707 1.00 93.50 70 GLN A O 1
ATOM 593 N N . SER A 1 71 ? 1.151 5.440 5.490 1.00 92.69 71 SER A N 1
ATOM 594 C CA . SER A 1 71 ? -0.315 5.370 5.571 1.00 92.69 71 SER A CA 1
ATOM 595 C C . SER A 1 71 ? -0.784 4.078 6.238 1.00 92.69 71 SER A C 1
ATOM 597 O O . SER A 1 71 ? -1.624 4.122 7.137 1.00 92.69 71 SER A O 1
ATOM 599 N N . ILE A 1 72 ? -0.202 2.935 5.853 1.00 94.38 72 ILE A N 1
ATOM 600 C CA . ILE A 1 72 ? -0.499 1.626 6.454 1.00 94.38 72 ILE A CA 1
ATOM 601 C C . ILE A 1 72 ? -0.103 1.616 7.932 1.00 94.38 72 ILE A C 1
ATOM 603 O O . ILE A 1 72 ? -0.906 1.208 8.769 1.00 94.38 72 ILE A O 1
ATOM 607 N N . ILE A 1 73 ? 1.093 2.108 8.275 1.00 94.75 73 ILE A N 1
ATOM 608 C CA . ILE A 1 73 ? 1.552 2.185 9.671 1.00 94.75 73 ILE A CA 1
ATOM 609 C C . ILE A 1 73 ? 0.582 3.026 10.505 1.00 94.75 73 ILE A C 1
ATOM 611 O O . ILE A 1 73 ? 0.138 2.588 11.566 1.00 94.75 73 ILE A O 1
ATOM 615 N N . LEU A 1 74 ? 0.217 4.219 10.028 1.00 93.12 74 LEU A N 1
ATOM 616 C CA . LEU A 1 74 ? -0.684 5.105 10.758 1.00 93.12 74 LEU A CA 1
ATOM 617 C C . LEU A 1 74 ? -2.082 4.495 10.912 1.00 93.12 74 LEU A C 1
ATOM 619 O O . LEU A 1 74 ? -2.679 4.608 11.985 1.00 93.12 74 LEU A O 1
ATOM 623 N N . LEU A 1 75 ? -2.592 3.840 9.866 1.00 90.94 75 LEU A N 1
ATOM 624 C CA . LEU A 1 75 ? -3.862 3.121 9.912 1.00 90.94 75 LEU A CA 1
ATOM 625 C C . LEU A 1 75 ? -3.826 2.021 10.977 1.00 90.94 75 LEU A C 1
ATOM 627 O O . LEU A 1 75 ? -4.702 1.984 11.838 1.00 90.94 75 LEU A O 1
ATOM 631 N N . VAL A 1 76 ? -2.795 1.173 10.972 1.00 92.75 76 VAL A N 1
ATOM 632 C CA . VAL A 1 76 ? -2.628 0.102 11.964 1.00 92.75 76 VAL A CA 1
ATOM 633 C C . VAL A 1 76 ? -2.548 0.686 13.372 1.00 92.75 76 VAL A C 1
ATOM 635 O O . VAL A 1 76 ? -3.293 0.255 14.244 1.00 92.75 76 VAL A O 1
ATOM 638 N N . VAL A 1 77 ? -1.738 1.723 13.601 1.00 91.44 77 VAL A N 1
ATOM 639 C CA . VAL A 1 77 ? -1.637 2.382 14.915 1.00 91.44 77 VAL A CA 1
ATOM 640 C C . VAL A 1 77 ? -2.992 2.906 15.395 1.00 91.44 77 VAL A C 1
ATOM 642 O O . VAL A 1 77 ? -3.323 2.751 16.570 1.00 91.44 77 VAL A O 1
ATOM 645 N N . LYS A 1 78 ? -3.793 3.517 14.516 1.00 88.56 78 LYS A N 1
ATOM 646 C CA . LYS A 1 78 ? -5.144 3.984 14.867 1.00 88.56 78 LYS A CA 1
ATOM 647 C C . LYS A 1 78 ? -6.060 2.826 15.241 1.00 88.56 78 LYS A C 1
ATOM 649 O O . LYS A 1 78 ? -6.732 2.907 16.266 1.00 88.56 78 LYS A O 1
ATOM 654 N N . GLN A 1 79 ? -6.034 1.746 14.463 1.00 88.69 79 GLN A N 1
ATOM 655 C CA . GLN A 1 79 ? -6.825 0.552 14.754 1.00 88.69 79 GLN A CA 1
ATOM 656 C C . GLN A 1 79 ? -6.413 -0.091 16.081 1.00 88.69 79 GLN A C 1
ATOM 658 O O . GLN A 1 79 ? -7.284 -0.428 16.875 1.00 88.69 79 GLN A O 1
ATOM 663 N N . LEU A 1 80 ? -5.112 -0.176 16.372 1.00 89.06 80 LEU A N 1
ATOM 664 C CA . LEU A 1 80 ? -4.596 -0.683 17.647 1.00 89.06 80 LEU A CA 1
ATOM 665 C C . LEU A 1 80 ? -4.990 0.218 18.827 1.00 89.06 80 LEU A C 1
ATOM 667 O O . LEU A 1 80 ? -5.362 -0.284 19.878 1.00 89.06 80 LEU A O 1
ATOM 671 N N . LYS A 1 81 ? -4.974 1.547 18.664 1.00 86.12 81 LYS A N 1
ATOM 672 C CA . LYS A 1 81 ? -5.442 2.485 19.704 1.00 86.12 81 LYS A CA 1
ATOM 673 C C . LYS A 1 81 ? -6.948 2.403 19.956 1.00 86.12 81 LYS A C 1
ATOM 675 O O . LYS A 1 81 ? -7.393 2.652 21.071 1.00 86.12 81 LYS A O 1
ATOM 680 N N . ALA A 1 82 ? -7.730 2.120 18.917 1.00 85.62 82 ALA A N 1
ATOM 681 C CA . ALA A 1 82 ? -9.178 1.953 19.012 1.00 85.62 82 ALA A CA 1
ATOM 682 C C . ALA A 1 82 ? -9.587 0.537 19.453 1.00 85.62 82 ALA A C 1
ATOM 684 O O . ALA A 1 82 ? -10.759 0.310 19.766 1.00 85.62 82 ALA A O 1
ATOM 685 N N . TYR A 1 83 ? -8.646 -0.411 19.467 1.00 86.25 83 TYR A N 1
ATOM 686 C CA . TYR A 1 83 ? -8.879 -1.784 19.881 1.00 86.25 83 TYR A CA 1
ATOM 687 C C . TYR A 1 83 ? -9.224 -1.822 21.372 1.00 86.25 83 TYR A C 1
ATOM 689 O O . TYR A 1 83 ? -8.412 -1.488 22.227 1.00 86.25 83 TYR A O 1
ATOM 697 N N . LYS A 1 84 ? -10.461 -2.221 21.678 1.00 79.94 84 LYS A N 1
ATOM 698 C CA . LYS A 1 84 ? -10.978 -2.365 23.051 1.00 79.94 84 LYS A CA 1
ATOM 699 C C . LYS A 1 84 ? -10.841 -3.794 23.595 1.00 79.94 84 LYS A C 1
ATOM 701 O O . LYS A 1 84 ? -11.515 -4.124 24.565 1.00 79.94 84 LYS A O 1
ATOM 706 N N . GLY A 1 85 ? -10.093 -4.658 22.902 1.00 75.56 85 GLY A N 1
ATOM 707 C CA . GLY A 1 85 ? -9.928 -6.063 23.276 1.00 75.56 85 GLY A CA 1
ATOM 708 C C . GLY A 1 85 ? -8.998 -6.252 24.476 1.00 75.56 85 GLY A C 1
ATOM 709 O O . GLY A 1 85 ? -8.879 -5.374 25.322 1.00 75.56 85 GLY A O 1
ATOM 710 N N . GLN A 1 86 ? -8.372 -7.424 24.565 1.00 70.00 86 GLN A N 1
ATOM 711 C CA . GLN A 1 86 ? -7.456 -7.760 25.660 1.00 70.00 86 GLN A CA 1
ATOM 712 C C . GLN A 1 86 ? -6.193 -6.881 25.640 1.00 70.00 86 GLN A C 1
ATOM 714 O O . GLN A 1 86 ? -5.781 -6.408 24.581 1.00 70.00 86 GLN A O 1
ATOM 719 N N . ASP A 1 87 ? -5.564 -6.708 26.809 1.00 71.12 87 ASP A N 1
ATOM 720 C CA . ASP A 1 87 ? -4.353 -5.886 26.996 1.00 71.12 87 ASP A CA 1
ATOM 721 C C . ASP A 1 87 ? -3.154 -6.359 26.151 1.00 71.12 87 ASP A C 1
ATOM 723 O O . ASP A 1 87 ? -2.218 -5.597 25.904 1.00 71.12 87 ASP A O 1
ATOM 727 N N . VAL A 1 88 ? -3.185 -7.613 25.693 1.00 73.62 88 VAL A N 1
ATOM 728 C CA . VAL A 1 88 ? -2.167 -8.223 24.838 1.00 73.62 88 VAL A CA 1
ATOM 729 C C . VAL A 1 88 ? -2.803 -8.603 23.504 1.00 73.62 88 VAL A C 1
ATOM 731 O O . VAL A 1 88 ? -3.835 -9.268 23.457 1.00 73.62 88 VAL A O 1
ATOM 734 N N . ILE A 1 89 ? -2.175 -8.169 22.411 1.00 72.00 89 ILE A N 1
ATOM 735 C CA . ILE A 1 89 ? -2.564 -8.533 21.047 1.00 72.00 89 ILE A CA 1
ATOM 736 C C . ILE A 1 89 ? -1.657 -9.679 20.614 1.00 72.00 89 ILE A C 1
ATOM 738 O O . ILE A 1 89 ? -0.512 -9.458 20.219 1.00 72.00 89 ILE A O 1
ATOM 742 N N . GLU A 1 90 ? -2.163 -10.901 20.729 1.00 71.56 90 GLU A N 1
ATOM 743 C CA . GLU A 1 90 ? -1.492 -12.100 20.236 1.00 71.56 90 GLU A CA 1
ATOM 744 C C . GLU A 1 90 ? -1.872 -12.331 18.768 1.00 71.56 90 GLU A C 1
ATOM 746 O O . GLU A 1 90 ? -3.026 -12.179 18.368 1.00 71.56 90 GLU A O 1
ATOM 751 N N . SER A 1 91 ? -0.888 -12.664 17.934 1.00 61.22 91 SER A N 1
ATOM 752 C CA . SER A 1 91 ? -1.151 -13.171 16.589 1.00 61.22 91 SER A CA 1
ATOM 753 C C . SER A 1 91 ? -1.702 -14.589 16.707 1.00 61.22 91 SER A C 1
ATOM 755 O O . SER A 1 91 ? -0.986 -15.458 17.209 1.00 61.22 91 SER A O 1
ATOM 757 N N . ASP A 1 92 ? -2.924 -14.841 16.227 1.00 55.84 92 ASP A N 1
ATOM 758 C CA . ASP A 1 92 ? -3.465 -16.201 16.111 1.00 55.84 92 ASP A CA 1
ATOM 759 C C . ASP A 1 92 ? -2.488 -17.060 15.294 1.00 55.84 92 ASP A C 1
ATOM 761 O O . ASP A 1 92 ? -2.424 -16.981 14.068 1.00 55.84 92 ASP A O 1
ATOM 765 N N . THR A 1 93 ? -1.680 -17.863 15.985 1.00 51.91 93 THR A N 1
ATOM 766 C CA . THR A 1 93 ? -0.700 -18.773 15.365 1.00 51.91 93 THR A CA 1
ATOM 767 C C . THR A 1 93 ? -1.323 -20.162 15.138 1.00 51.91 93 THR A C 1
ATOM 769 O O . THR A 1 93 ? -0.664 -21.093 14.684 1.00 51.91 93 THR A O 1
ATOM 772 N N . SER A 1 94 ? -2.621 -20.313 15.411 1.00 46.91 94 SER A N 1
ATOM 773 C CA . SER A 1 94 ? -3.314 -21.599 15.548 1.00 46.91 94 SER A CA 1
ATOM 774 C C . SER A 1 94 ? -3.919 -22.155 14.249 1.00 46.91 94 SER A C 1
ATOM 776 O O . SER A 1 94 ? -5.006 -22.724 14.288 1.00 46.91 94 SER A O 1
ATOM 778 N N . GLN A 1 95 ? -3.254 -22.008 13.095 1.00 46.38 95 GLN A N 1
ATOM 779 C CA . GLN A 1 95 ? -3.664 -22.702 1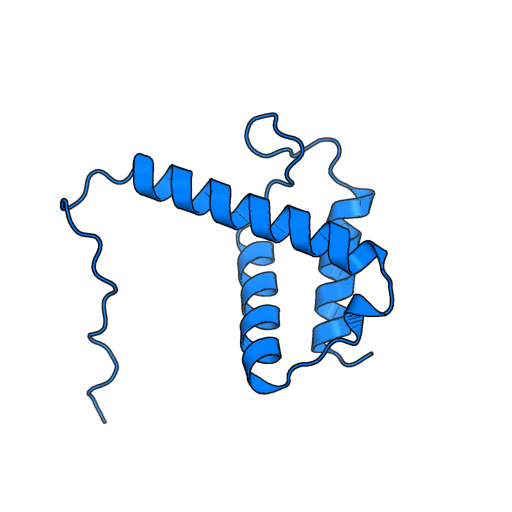1.854 1.00 46.38 95 GLN A CA 1
ATOM 780 C C . GLN A 1 95 ? -2.522 -23.352 11.046 1.00 46.38 95 GLN A C 1
ATOM 782 O O . GLN A 1 95 ? -2.710 -23.646 9.873 1.00 46.38 95 GLN A O 1
ATOM 787 N N . ASN A 1 96 ? -1.365 -23.647 11.652 1.00 45.78 96 ASN A N 1
ATOM 788 C CA . ASN A 1 96 ? -0.309 -24.448 11.000 1.00 45.78 96 ASN A CA 1
ATOM 789 C C . ASN A 1 96 ? -0.021 -25.786 11.709 1.00 45.78 96 ASN A C 1
ATOM 791 O O . ASN A 1 96 ? 1.111 -26.258 11.707 1.00 45.78 96 ASN A O 1
ATOM 795 N N . GLU A 1 97 ? -1.044 -26.418 12.278 1.00 45.75 97 GLU A N 1
ATOM 796 C CA . GLU A 1 97 ? -1.034 -27.855 12.568 1.00 45.75 97 GLU A CA 1
ATOM 797 C C . GLU A 1 97 ? -2.403 -28.417 12.179 1.00 45.75 97 GLU A C 1
ATOM 799 O O . GLU A 1 97 ? -3.308 -28.405 12.998 1.00 45.75 97 GLU A O 1
ATOM 804 N N . GLU A 1 98 ? -2.581 -28.831 10.919 1.00 41.91 98 GLU A N 1
ATOM 805 C CA . GLU A 1 98 ? -3.425 -29.980 10.556 1.00 41.91 98 GLU A CA 1
ATOM 806 C C . GLU A 1 98 ? -3.313 -30.323 9.052 1.00 41.91 98 GLU A C 1
ATOM 808 O O . GLU A 1 98 ? -3.604 -29.501 8.182 1.00 41.91 98 GLU A O 1
ATOM 813 N N . VAL A 1 99 ? -2.954 -31.598 8.826 1.00 37.97 99 VAL A N 1
ATOM 814 C CA . VAL A 1 99 ? -2.782 -32.408 7.592 1.00 37.97 99 VAL A CA 1
ATOM 815 C C . VAL A 1 99 ? -1.425 -32.351 6.888 1.00 37.97 99 VAL A C 1
ATOM 817 O O . VAL A 1 99 ? -1.181 -31.453 6.055 1.00 37.97 99 VAL A O 1
#

Organism: NCBI:txid320908

Sequence (99 aa):
MCDICADFSELLNNFSDHDKINRLDGSDLPLLKKKEIEHVFTFIHTWIQRQCFCCFRDPKNYEKFHLITQSIILLVVKQLKAYKGQDVIESDTSQNEEV

Mean predicted aligned error: 7.72 Å

Secondary structure (DSSP, 8-state):
--HHHHHHHHHHHHHHHHTTS-BGGGSSSB---HHHHHHHHHHHHHHHHH---GGGGSHHHHHHHHHHHHHHHHHHHHHHHH--S-SS-----TTS---

Radius of gyration: 16.08 Å; Cα contacts (8 Å, |Δi|>4): 56; chains: 1; bounding box: 25×48×43 Å

Solvent-accessible surface area (backbone atoms only — not comparable to full-atom values): 6104 Å² total; per-residue (Å²): 115,53,68,66,35,46,58,49,44,52,56,47,49,56,60,73,78,65,47,94,75,49,41,44,91,82,42,98,28,55,56,77,52,72,71,54,52,56,50,52,50,54,44,52,59,49,30,77,75,64,70,68,58,61,44,52,72,46,67,67,46,50,57,44,50,49,41,51,52,52,30,52,51,54,51,50,54,51,51,60,71,68,55,83,70,71,99,67,88,76,78,88,74,88,79,84,84,85,135